Protein AF-A0A3C0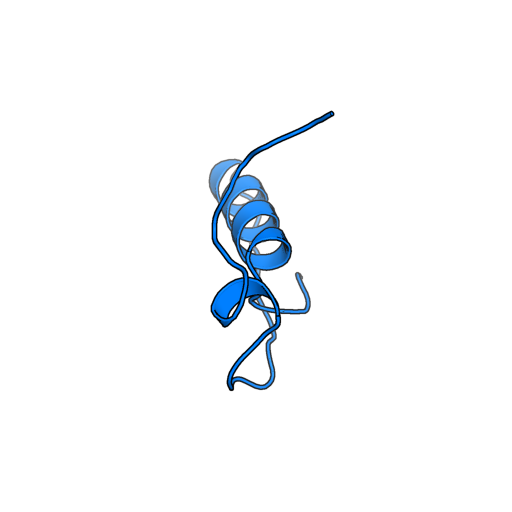W7X7-F1 (afdb_monomer_lite)

Secondary structure (DSSP, 8-state):
-EE--SHHHHHHHHHHHHTT----EE---S--GGGSS-------

Structure (mmCIF, N/CA/C/O backbone):
data_AF-A0A3C0W7X7-F1
#
_entry.id   AF-A0A3C0W7X7-F1
#
loop_
_atom_site.group_PDB
_atom_site.id
_atom_site.type_symbol
_atom_site.label_atom_id
_atom_site.label_alt_id
_atom_site.label_comp_id
_atom_site.label_asym_id
_atom_site.label_entity_id
_atom_site.label_seq_id
_atom_site.pdbx_PDB_ins_code
_atom_site.Cartn_x
_atom_site.Cartn_y
_atom_site.Cartn_z
_atom_site.occupancy
_atom_site.B_iso_or_equiv
_atom_site.auth_seq_id
_atom_site.auth_comp_id
_atom_site.auth_asym_id
_atom_site.auth_atom_id
_atom_site.pdbx_PDB_model_num
ATOM 1 N N . MET A 1 1 ? -13.338 5.103 2.327 1.00 94.56 1 MET A N 1
ATOM 2 C CA . MET A 1 1 ? -12.917 4.147 1.281 1.00 94.56 1 MET A CA 1
ATOM 3 C C . MET A 1 1 ? -11.768 4.781 0.522 1.00 94.56 1 MET A C 1
ATOM 5 O O . MET A 1 1 ? -11.822 5.986 0.313 1.00 94.56 1 MET A O 1
ATOM 9 N N . VAL A 1 2 ? -10.744 4.010 0.171 1.00 98.19 2 VAL A N 1
ATOM 10 C CA . VAL A 1 2 ? -9.617 4.449 -0.665 1.00 98.19 2 VAL A CA 1
ATOM 11 C C . VAL A 1 2 ? -9.525 3.498 -1.855 1.00 98.19 2 VAL A C 1
ATOM 13 O O . VAL A 1 2 ? -9.635 2.287 -1.672 1.00 98.19 2 VAL A O 1
ATOM 16 N N . ILE A 1 3 ? -9.368 4.042 -3.060 1.00 98.00 3 ILE A N 1
ATOM 17 C CA . ILE A 1 3 ? -9.200 3.264 -4.291 1.00 98.00 3 ILE A CA 1
ATOM 18 C C . ILE A 1 3 ? -7.724 3.293 -4.680 1.00 98.00 3 ILE A C 1
ATOM 20 O O . ILE A 1 3 ? -7.146 4.374 -4.793 1.00 98.00 3 ILE A O 1
ATOM 24 N N . GLY A 1 4 ? -7.141 2.116 -4.894 1.00 97.62 4 GLY A N 1
ATOM 25 C CA . GLY A 1 4 ? -5.742 1.935 -5.271 1.00 97.62 4 GLY A CA 1
ATOM 26 C C . GLY A 1 4 ? -4.814 1.662 -4.084 1.00 97.62 4 GLY A C 1
ATOM 27 O O . GLY A 1 4 ? -4.828 2.373 -3.078 1.00 97.62 4 GLY A O 1
ATOM 28 N N . ALA A 1 5 ? -3.962 0.649 -4.236 1.00 97.62 5 ALA A N 1
ATOM 29 C CA . ALA A 1 5 ? -2.946 0.218 -3.274 1.00 97.62 5 ALA A CA 1
ATOM 30 C C . ALA A 1 5 ? -1.517 0.626 -3.691 1.00 97.62 5 ALA A C 1
ATOM 32 O O . ALA A 1 5 ? -0.534 -0.013 -3.316 1.00 97.62 5 ALA A O 1
ATOM 33 N N . GLY A 1 6 ? -1.385 1.711 -4.461 1.00 97.94 6 GLY A N 1
ATOM 34 C CA . GLY A 1 6 ? -0.103 2.397 -4.645 1.00 97.94 6 GLY A CA 1
ATOM 35 C C . GLY A 1 6 ? 0.349 3.113 -3.365 1.00 97.94 6 GLY A C 1
ATOM 36 O O . GLY A 1 6 ? -0.421 3.255 -2.412 1.00 97.94 6 GLY A O 1
ATOM 37 N N . ALA A 1 7 ? 1.582 3.626 -3.359 1.00 97.81 7 ALA A N 1
ATOM 38 C CA . ALA A 1 7 ? 2.199 4.262 -2.191 1.00 97.81 7 ALA A CA 1
ATOM 39 C C . ALA A 1 7 ? 1.309 5.347 -1.558 1.00 97.81 7 ALA A C 1
ATOM 41 O O . ALA A 1 7 ? 1.093 5.345 -0.350 1.00 97.81 7 ALA A O 1
ATOM 42 N N . LEU A 1 8 ? 0.716 6.230 -2.368 1.00 97.75 8 LEU A N 1
ATOM 43 C CA . LEU A 1 8 ? -0.166 7.287 -1.861 1.00 97.75 8 LEU A CA 1
ATOM 44 C C . LEU A 1 8 ? -1.476 6.745 -1.274 1.00 97.75 8 LEU A C 1
ATOM 46 O O . 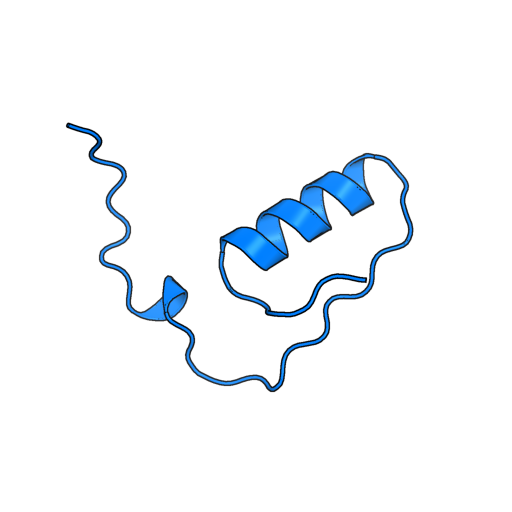LEU A 1 8 ? -1.913 7.221 -0.228 1.00 97.75 8 LEU A O 1
ATOM 50 N N . GLY A 1 9 ? -2.089 5.744 -1.912 1.00 98.00 9 GLY A N 1
ATOM 51 C CA . GLY A 1 9 ? -3.333 5.136 -1.432 1.00 98.00 9 GLY A CA 1
ATOM 52 C C . GLY A 1 9 ? -3.144 4.449 -0.080 1.00 98.00 9 GLY A C 1
ATOM 53 O O . GLY A 1 9 ? -3.929 4.665 0.845 1.00 98.00 9 GLY A O 1
ATOM 54 N N . LEU A 1 10 ? -2.047 3.705 0.076 1.00 98.25 10 LEU A N 1
ATOM 55 C CA . LEU A 1 10 ? -1.694 3.065 1.343 1.00 98.25 10 LEU A CA 1
ATOM 56 C C . LEU A 1 10 ? -1.326 4.082 2.427 1.00 98.25 10 LEU A C 1
ATOM 58 O O . LEU A 1 10 ? -1.821 3.959 3.544 1.00 98.25 10 LEU A O 1
ATOM 62 N N . CYS A 1 11 ? -0.542 5.119 2.115 1.00 98.50 11 CYS A N 1
ATOM 63 C CA . CYS A 1 11 ? -0.228 6.181 3.077 1.00 98.50 11 CYS A CA 1
ATOM 64 C C . CYS A 1 11 ? -1.488 6.920 3.549 1.00 98.50 11 CYS A C 1
ATOM 66 O O . CYS A 1 11 ? -1.669 7.140 4.747 1.00 98.50 11 CYS A O 1
ATOM 68 N N . ALA A 1 12 ? -2.394 7.260 2.629 1.00 98.56 12 ALA A N 1
ATOM 69 C CA . ALA A 1 12 ? -3.660 7.895 2.972 1.00 98.56 12 ALA A CA 1
ATOM 70 C C . ALA A 1 12 ? -4.535 6.978 3.841 1.00 98.56 12 ALA A C 1
ATOM 72 O O . ALA A 1 12 ? -5.068 7.418 4.860 1.00 98.56 12 ALA A O 1
ATOM 73 N N . ALA A 1 13 ? -4.662 5.696 3.481 1.00 98.69 13 ALA A N 1
ATOM 74 C CA . ALA A 1 13 ? -5.416 4.726 4.268 1.00 98.69 13 ALA A CA 1
ATOM 75 C C . ALA A 1 13 ? -4.812 4.530 5.667 1.00 98.69 13 ALA A C 1
ATOM 77 O O . ALA A 1 13 ? -5.552 4.529 6.650 1.00 98.69 13 ALA A O 1
ATOM 78 N N . ALA A 1 14 ? -3.486 4.433 5.770 1.00 98.75 14 ALA A N 1
ATOM 79 C CA . ALA A 1 14 ? -2.779 4.324 7.039 1.00 98.75 14 ALA A CA 1
ATOM 80 C C . ALA A 1 14 ? -3.042 5.542 7.932 1.00 98.75 14 ALA A C 1
ATOM 82 O O . ALA A 1 14 ? -3.392 5.382 9.099 1.00 98.75 14 ALA A O 1
ATOM 83 N N . GLU A 1 15 ? -2.965 6.758 7.390 1.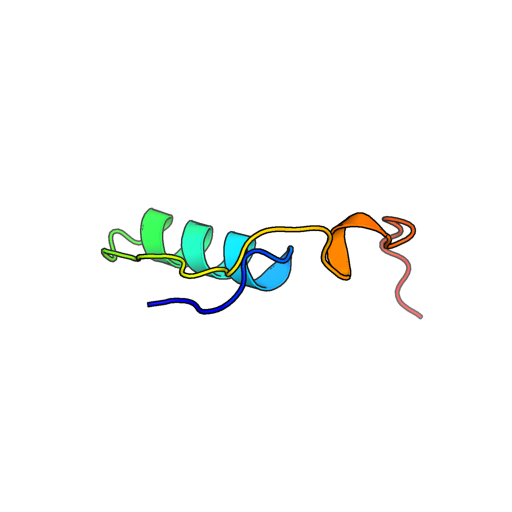00 98.75 15 GLU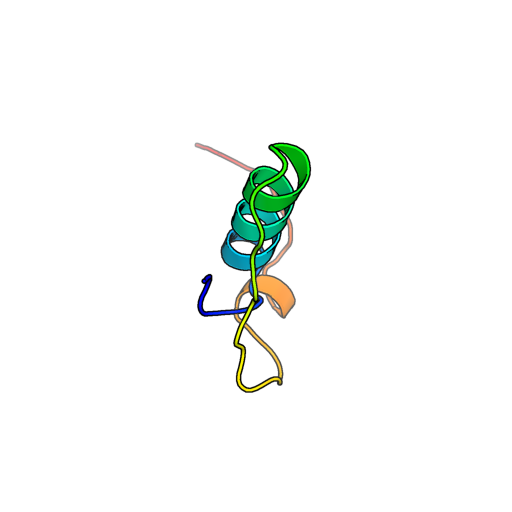 A N 1
ATOM 84 C CA . GLU A 1 15 ? -3.218 7.977 8.159 1.00 98.75 15 GLU A CA 1
ATOM 85 C C . GLU A 1 15 ? -4.688 8.097 8.597 1.00 98.75 15 GLU A C 1
ATOM 87 O O . GLU A 1 15 ? -4.977 8.482 9.733 1.00 98.75 15 GLU A O 1
ATOM 92 N N . LEU A 1 16 ? -5.637 7.715 7.738 1.00 98.62 16 LEU A N 1
ATOM 93 C CA . LEU A 1 16 ? -7.054 7.652 8.102 1.00 98.62 16 LEU A CA 1
ATOM 94 C C . LEU A 1 16 ? -7.295 6.626 9.219 1.00 98.62 16 LEU A C 1
ATOM 96 O O . LEU A 1 16 ? -7.977 6.937 10.199 1.00 98.62 16 LEU A O 1
ATOM 100 N N . ASN A 1 17 ? -6.703 5.435 9.105 1.00 98.56 17 ASN A N 1
ATOM 101 C CA . ASN A 1 17 ? -6.801 4.388 10.116 1.00 98.56 17 ASN A CA 1
ATOM 102 C C . ASN A 1 17 ? -6.177 4.821 11.449 1.00 98.56 17 ASN A C 1
ATOM 104 O O . ASN A 1 17 ? -6.818 4.678 12.487 1.00 98.56 17 ASN A O 1
ATOM 108 N N . ARG A 1 18 ? -4.990 5.442 11.420 1.00 98.62 18 ARG A N 1
ATOM 109 C CA . ARG A 1 18 ? -4.292 5.974 12.602 1.00 98.62 18 ARG A CA 1
ATOM 110 C C . ARG A 1 18 ? -5.128 7.006 13.348 1.00 98.62 18 ARG A C 1
ATOM 112 O O . ARG A 1 18 ? -5.091 7.086 14.570 1.00 98.62 18 ARG A O 1
ATOM 119 N N . ARG A 1 19 ? -5.921 7.788 12.619 1.00 98.50 19 ARG A N 1
ATOM 120 C CA . ARG A 1 19 ? -6.871 8.732 13.207 1.00 98.50 19 ARG A CA 1
ATOM 121 C C . ARG A 1 19 ? -8.147 8.038 13.729 1.00 98.50 19 ARG A C 1
ATOM 123 O O . ARG A 1 19 ? -9.060 8.714 14.174 1.00 98.50 19 ARG A O 1
ATOM 130 N N . GLY A 1 20 ? -8.275 6.716 13.695 1.00 98.62 20 GLY A N 1
ATOM 131 C CA . GLY A 1 20 ? -9.453 5.989 14.187 1.00 98.62 20 GLY A CA 1
ATOM 132 C C . GLY A 1 20 ? -10.622 5.954 13.202 1.00 98.62 20 GLY A C 1
ATOM 133 O O . GLY A 1 20 ? -11.757 5.691 13.592 1.00 98.62 20 GLY A O 1
ATOM 134 N N . ARG A 1 21 ? -10.380 6.242 11.916 1.00 98.56 21 ARG A N 1
ATOM 135 C CA . ARG A 1 21 ? -11.416 6.142 10.884 1.00 98.56 21 ARG A CA 1
ATOM 136 C C . ARG A 1 21 ? -11.409 4.720 10.334 1.00 98.56 21 ARG A C 1
ATOM 138 O O . ARG A 1 21 ? -10.361 4.187 9.969 1.00 98.56 21 ARG A O 1
ATOM 145 N N . ARG A 1 22 ? -12.590 4.112 10.212 1.00 98.38 22 ARG A N 1
ATOM 146 C CA . ARG A 1 22 ? -12.733 2.833 9.510 1.00 98.38 22 ARG A CA 1
ATOM 147 C C . ARG A 1 22 ? -12.501 3.064 8.018 1.00 98.38 22 ARG A C 1
ATOM 149 O O . ARG A 1 22 ? -13.244 3.801 7.374 1.00 98.38 22 ARG A O 1
ATOM 156 N N . VAL A 1 23 ? -11.473 2.431 7.468 1.00 98.38 23 VAL A N 1
ATOM 157 C CA . VAL A 1 23 ? -11.090 2.567 6.062 1.00 98.38 23 VAL A CA 1
ATOM 158 C C . VAL A 1 23 ? -10.963 1.188 5.431 1.00 98.38 23 VAL A C 1
ATOM 160 O O . VAL A 1 23 ? -10.479 0.252 6.058 1.00 98.38 23 VAL A O 1
ATOM 163 N N . ALA A 1 24 ? -11.426 1.076 4.191 1.00 98.56 24 ALA A N 1
ATOM 164 C CA . ALA A 1 24 ? -11.199 -0.068 3.323 1.00 98.56 24 ALA A CA 1
ATOM 165 C C . ALA A 1 24 ? -10.439 0.428 2.091 1.00 98.56 24 ALA A C 1
ATOM 167 O O . ALA A 1 24 ? -10.810 1.473 1.536 1.00 98.56 24 ALA A O 1
ATOM 168 N N . VAL A 1 25 ? -9.395 -0.305 1.707 1.00 98.3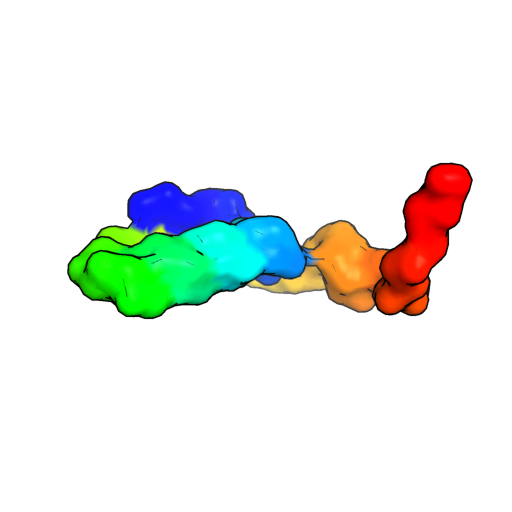1 25 VAL A N 1
ATOM 169 C CA . VAL A 1 25 ? -8.652 -0.113 0.457 1.00 98.31 25 VAL A CA 1
ATOM 170 C C . VAL A 1 25 ? -9.183 -1.122 -0.551 1.00 98.31 25 VAL A C 1
ATOM 172 O O . VAL A 1 25 ? -9.232 -2.310 -0.243 1.00 98.31 25 VAL A O 1
ATOM 175 N N . ILE A 1 26 ? -9.596 -0.649 -1.724 1.00 98.50 26 ILE A N 1
ATOM 176 C CA . ILE A 1 26 ? -10.019 -1.495 -2.842 1.00 98.50 26 ILE A CA 1
ATOM 177 C C . ILE A 1 26 ? -9.001 -1.323 -3.963 1.00 98.50 26 ILE A C 1
ATOM 179 O O . ILE A 1 26 ? -8.786 -0.211 -4.447 1.00 98.50 26 ILE A O 1
ATOM 183 N N . ASP A 1 27 ? -8.380 -2.426 -4.361 1.00 97.62 27 ASP A N 1
ATOM 184 C CA . ASP A 1 27 ? -7.373 -2.480 -5.412 1.00 97.62 27 ASP A CA 1
ATOM 185 C C . ASP A 1 27 ? -7.565 -3.775 -6.220 1.00 97.62 27 ASP A C 1
ATOM 187 O O . ASP A 1 27 ? -7.837 -4.816 -5.617 1.00 97.62 27 ASP A O 1
ATOM 191 N N . PRO A 1 28 ? -7.474 -3.735 -7.561 1.00 95.31 28 PRO A N 1
ATOM 192 C CA . PRO A 1 28 ? -7.611 -4.930 -8.395 1.00 95.31 28 PRO A CA 1
ATOM 193 C C . PRO A 1 28 ? -6.443 -5.925 -8.242 1.00 95.31 28 PRO A C 1
ATOM 195 O O . PRO A 1 28 ? -6.526 -7.034 -8.766 1.00 95.31 28 PRO A O 1
ATOM 198 N N . GLY A 1 29 ? -5.373 -5.559 -7.531 1.00 93.31 29 GLY A N 1
ATOM 199 C CA . GLY A 1 29 ? -4.130 -6.311 -7.425 1.00 93.31 29 GLY A CA 1
ATOM 200 C C . GLY A 1 29 ? -3.182 -6.050 -8.600 1.00 93.31 29 GLY A C 1
ATOM 201 O O . GLY A 1 29 ? -3.473 -5.287 -9.520 1.00 93.31 29 GLY A O 1
ATOM 202 N N . GLY A 1 30 ? -2.030 -6.724 -8.580 1.00 95.81 30 GLY A N 1
ATOM 203 C CA . GLY A 1 30 ? -1.010 -6.637 -9.629 1.00 95.81 30 GLY A CA 1
ATOM 204 C C . GLY A 1 30 ? 0.075 -5.583 -9.381 1.00 95.81 30 GLY A C 1
ATOM 205 O O . GLY A 1 30 ? 0.138 -4.941 -8.332 1.00 95.81 30 GLY A O 1
ATOM 206 N N . VAL A 1 31 ? 0.982 -5.445 -10.353 1.00 96.19 31 VAL A N 1
ATOM 207 C CA . VAL A 1 31 ? 2.065 -4.450 -10.308 1.00 96.19 31 VAL A CA 1
ATOM 208 C C . VAL A 1 31 ? 1.476 -3.059 -10.528 1.00 96.19 31 VAL A C 1
ATOM 210 O O . VAL A 1 31 ? 0.737 -2.837 -11.484 1.00 96.19 31 VAL A O 1
ATOM 213 N N . ASN A 1 32 ? 1.834 -2.109 -9.663 1.00 95.44 32 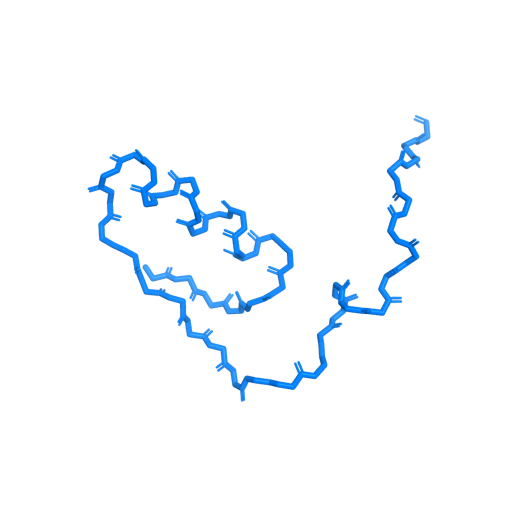ASN A N 1
ATOM 214 C CA . ASN A 1 32 ? 1.417 -0.713 -9.776 1.00 95.44 32 ASN A CA 1
ATOM 215 C C . ASN A 1 32 ? 2.617 0.221 -9.998 1.00 95.44 32 ASN A C 1
ATOM 217 O O . ASN A 1 32 ? 3.772 -0.174 -9.841 1.00 95.44 32 ASN A O 1
ATOM 221 N N . ALA A 1 33 ? 2.340 1.482 -10.340 1.00 97.00 33 ALA A N 1
ATOM 222 C CA . ALA A 1 33 ? 3.373 2.484 -10.617 1.00 97.00 33 ALA A CA 1
ATOM 223 C C . ALA A 1 33 ? 4.368 2.668 -9.457 1.00 97.00 33 ALA A C 1
ATOM 225 O O . ALA A 1 33 ? 5.547 2.920 -9.685 1.00 97.00 33 ALA A O 1
ATOM 226 N N . SER A 1 34 ? 3.915 2.514 -8.211 1.00 97.06 34 SER A N 1
ATOM 227 C CA . SER A 1 34 ? 4.789 2.617 -7.042 1.00 97.06 34 SER A CA 1
ATOM 228 C C . SER A 1 34 ? 5.764 1.443 -6.924 1.00 97.06 34 SER A C 1
ATOM 230 O O . SER A 1 34 ? 6.851 1.636 -6.397 1.00 97.06 34 SER A O 1
ATOM 232 N N . ALA A 1 35 ? 5.420 0.257 -7.436 1.00 96.56 35 ALA A N 1
ATOM 233 C CA . ALA A 1 35 ? 6.288 -0.922 -7.405 1.00 96.56 35 ALA A CA 1
ATOM 234 C C . ALA A 1 35 ? 7.451 -0.859 -8.414 1.00 96.56 35 ALA A C 1
ATOM 236 O O . ALA A 1 35 ? 8.444 -1.559 -8.242 1.00 96.56 35 ALA A O 1
ATOM 237 N N . VAL A 1 36 ? 7.334 -0.031 -9.457 1.00 97.56 36 VAL A N 1
ATOM 238 C CA . VAL A 1 36 ? 8.368 0.151 -10.497 1.00 97.56 36 VAL A CA 1
ATOM 239 C C . VAL A 1 36 ? 9.106 1.487 -10.385 1.00 97.56 36 VAL A C 1
ATOM 241 O O . VAL A 1 36 ? 9.995 1.777 -11.183 1.00 97.56 36 VAL A O 1
ATOM 244 N N . ALA A 1 37 ? 8.734 2.327 -9.417 1.00 96.94 37 ALA A N 1
ATOM 245 C CA . ALA A 1 37 ? 9.391 3.604 -9.190 1.00 96.94 37 ALA A CA 1
ATOM 246 C C . ALA A 1 37 ? 10.832 3.399 -8.690 1.00 96.94 37 ALA A C 1
ATOM 248 O O . ALA A 1 37 ? 11.106 2.486 -7.917 1.00 96.94 37 ALA A O 1
ATOM 249 N N . ALA A 1 38 ? 11.743 4.308 -9.056 1.00 97.19 38 ALA A N 1
ATOM 250 C CA . ALA A 1 38 ? 13.148 4.253 -8.632 1.00 97.19 38 ALA A CA 1
ATOM 251 C C . ALA A 1 38 ? 13.353 4.374 -7.105 1.00 97.19 38 ALA A C 1
ATOM 253 O O . ALA A 1 38 ? 14.437 4.096 -6.606 1.00 97.19 38 ALA A O 1
ATOM 254 N N . GLY A 1 39 ? 12.336 4.830 -6.365 1.00 96.06 39 GLY A N 1
ATOM 255 C CA . GLY A 1 39 ? 12.373 4.953 -4.903 1.00 96.06 39 GLY A CA 1
ATOM 256 C C . GLY A 1 39 ? 13.147 6.163 -4.364 1.00 96.06 39 GLY A C 1
ATOM 257 O O . GLY A 1 39 ? 13.267 6.312 -3.152 1.00 96.06 39 GLY A O 1
ATOM 258 N N . MET A 1 40 ? 13.654 7.042 -5.233 1.00 96.62 40 MET A N 1
ATOM 259 C CA . MET A 1 40 ? 14.367 8.254 -4.821 1.00 96.62 40 MET A CA 1
ATOM 260 C C . MET A 1 40 ? 13.398 9.349 -4.359 1.00 96.62 40 MET A C 1
ATOM 262 O O . MET A 1 40 ? 12.403 9.625 -5.027 1.00 96.62 40 MET A O 1
ATOM 266 N N . ILE A 1 41 ? 13.737 10.032 -3.265 1.00 93.44 41 ILE A N 1
ATOM 267 C CA . ILE A 1 41 ? 13.094 11.284 -2.849 1.00 93.44 41 ILE A CA 1
ATOM 268 C C . ILE A 1 41 ? 14.084 12.417 -3.130 1.00 93.44 41 ILE A C 1
ATOM 270 O O . ILE A 1 41 ? 14.915 12.750 -2.290 1.00 93.44 41 ILE A O 1
ATOM 274 N N . ALA A 1 42 ? 14.025 12.951 -4.350 1.00 93.31 42 ALA A N 1
ATOM 275 C CA . ALA A 1 42 ? 14.930 13.984 -4.853 1.00 93.31 42 ALA A CA 1
ATOM 276 C C . ALA A 1 42 ? 14.119 15.156 -5.441 1.00 93.31 42 ALA A C 1
ATOM 278 O O . ALA A 1 42 ? 13.890 15.194 -6.652 1.00 93.31 42 ALA A O 1
ATOM 279 N N . PRO A 1 43 ? 13.599 16.063 -4.594 1.00 91.88 43 PRO A N 1
ATOM 280 C CA . PRO A 1 43 ? 12.959 17.286 -5.067 1.00 91.88 43 PRO A CA 1
ATOM 281 C C . PRO A 1 43 ? 13.992 18.238 -5.695 1.00 91.88 43 PRO A C 1
ATOM 283 O O . PRO A 1 43 ? 15.174 18.177 -5.355 1.00 91.88 43 PRO A O 1
ATOM 286 N N . ALA A 1 44 ? 13.523 19.078 -6.622 1.00 85.00 44 ALA A N 1
ATOM 287 C CA . ALA A 1 44 ? 14.317 20.122 -7.272 1.00 85.00 44 ALA A CA 1
ATOM 288 C C . ALA A 1 44 ? 14.684 21.263 -6.312 1.00 85.00 44 ALA A C 1
ATOM 290 O O . ALA A 1 44 ? 13.864 21.553 -5.408 1.00 85.00 44 ALA A O 1
#

Radius of gyration: 12.23 Å; chains: 1; bounding box: 28×27×25 Å

Sequence (44 aa):
MVIGAGALGLCAAAELNRRGRRVAVIDPGGVNASAVAAGMIAPA

pLDDT: mean 96.93, std 2.49, range [85.0, 98.75]

Foldseek 3Di:
DFEDPAPVSVVVQVVCVVVVHDDDYDYPDDDDPNNPDPPDPDDD